Protein AF-A0A7K3ZL04-F1 (afdb_monomer)

Nearest PDB structures (foldseek):
  6lqf-assembly1_A  TM=4.503E-01  e=9.923E-01  Arabidopsis thaliana
  4jcj-assembly3_C  TM=3.124E-01  e=4.261E-01  Mus musculus
  6mif-assembly1_A  TM=4.213E-01  e=5.042E+00  Homo sapiens
  2mbv-assembly1_A  TM=3.184E-01  e=2.632E+00  Mus musculus
  6rui-assembly1_Q  TM=2.622E-01  e=3.887E+00  Saccharomyces cerevisiae

Radius of gyration: 19.67 Å; Cα contacts (8 Å, |Δi|>4): 186; chains: 1; bounding box: 45×34×50 Å

Solvent-accessible surface area (backbone atoms only — not comparable to full-atom values): 7948 Å² total; per-residue (Å²): 133,88,80,74,78,70,60,58,33,14,80,81,80,65,45,73,56,72,66,58,46,30,29,39,36,92,90,72,52,40,28,40,36,85,57,38,62,81,60,44,36,40,96,87,77,67,46,47,46,90,73,36,52,71,45,72,40,90,42,55,60,35,84,89,79,66,46,75,25,84,77,41,58,40,98,86,73,53,64,46,60,45,97,87,39,36,30,56,44,97,86,70,47,79,27,46,62,89,54,40,51,32,90,86,81,67,51,72,58,81,86,76,87,72,84,74,84,83,76,88,77,77,86,128

pLDDT: mean 77.55, std 14.09, range [38.0, 90.5]

Mean predicted aligned error: 12.85 Å

Sequence (124 aa):
MDEKYRSGNCGICLGRIGDESVAECPCGMIFHDACALPTGACPYCSRPYSELSVRKPDRARCPVCGRYIKGNSCLCGAVLPWPDGTFTCSCGASVDGEDPVCSSCGAVYELTRFDAGGGKRKER

Structure (mmCIF, N/CA/C/O backbone):
data_AF-A0A7K3ZL04-F1
#
_entry.id   AF-A0A7K3ZL04-F1
#
loop_
_atom_site.group_PDB
_atom_site.id
_atom_site.type_symbol
_atom_site.label_atom_id
_atom_site.label_alt_id
_atom_site.label_comp_id
_atom_site.label_asym_id
_atom_site.label_entity_id
_atom_site.label_seq_id
_atom_site.pdbx_PDB_ins_code
_atom_site.Cartn_x
_atom_site.Cartn_y
_atom_site.Cartn_z
_atom_site.occupancy
_atom_site.B_iso_or_equiv
_atom_site.auth_seq_id
_atom_site.auth_comp_id
_atom_site.auth_asym_id
_atom_site.auth_atom_id
_atom_site.pdbx_PDB_model_num
ATOM 1 N N . MET A 1 1 ? -0.994 25.388 21.275 1.00 40.25 1 MET A N 1
ATOM 2 C CA . MET A 1 1 ? -1.497 24.624 20.119 1.00 40.25 1 MET A CA 1
ATOM 3 C C . MET A 1 1 ? -1.434 23.154 20.477 1.00 40.25 1 MET A C 1
ATOM 5 O O . MET A 1 1 ? -0.368 22.675 20.833 1.00 40.25 1 MET A O 1
ATOM 9 N N . ASP A 1 2 ? -2.583 22.494 20.472 1.00 39.56 2 ASP A N 1
ATOM 10 C CA . ASP A 1 2 ? -2.806 21.135 20.953 1.00 39.56 2 ASP A CA 1
ATOM 11 C C . ASP A 1 2 ? -2.132 20.106 20.044 1.00 39.56 2 ASP A C 1
ATOM 13 O O . ASP A 1 2 ? -2.626 19.754 18.970 1.00 39.56 2 ASP A O 1
ATOM 17 N N . GLU A 1 3 ? -0.976 19.631 20.496 1.00 48.62 3 GLU A N 1
ATOM 18 C CA . GLU A 1 3 ? -0.204 18.553 19.894 1.00 48.62 3 GLU A CA 1
ATOM 19 C C . GLU A 1 3 ? -0.942 17.231 20.137 1.00 48.62 3 GLU A C 1
ATOM 21 O O . GLU A 1 3 ? -0.597 16.428 21.003 1.00 48.62 3 GLU A O 1
ATOM 26 N N . LYS A 1 4 ? -2.042 17.036 19.395 1.00 41.56 4 LYS A N 1
ATOM 27 C CA . LYS A 1 4 ? -2.725 15.750 19.267 1.00 41.56 4 LYS A CA 1
ATOM 28 C C . LYS A 1 4 ? -1.710 14.760 18.713 1.00 41.56 4 LYS A C 1
ATOM 30 O O . LYS A 1 4 ? -1.571 14.622 17.498 1.00 41.56 4 LYS A O 1
ATOM 35 N N . TYR A 1 5 ? -1.025 14.076 19.624 1.00 45.66 5 TYR A N 1
ATOM 36 C CA . TYR A 1 5 ? -0.362 12.801 19.409 1.00 45.66 5 TYR A CA 1
ATOM 37 C C . TYR A 1 5 ? -1.395 11.857 18.785 1.00 45.66 5 TYR A C 1
ATOM 39 O O . TYR A 1 5 ? -2.101 11.107 19.457 1.00 45.66 5 TYR A O 1
ATOM 47 N N . ARG A 1 6 ? -1.521 11.931 17.458 1.00 53.91 6 ARG A N 1
ATOM 48 C CA . ARG A 1 6 ? -2.031 10.851 16.628 1.00 53.91 6 ARG A CA 1
ATOM 49 C C . ARG A 1 6 ? -0.978 9.773 16.746 1.00 53.91 6 ARG A C 1
ATOM 51 O O . ARG A 1 6 ? -0.049 9.721 15.945 1.00 53.91 6 ARG A O 1
ATOM 58 N N . SER A 1 7 ? -1.074 8.996 17.819 1.00 55.25 7 SER A N 1
ATOM 59 C CA . SER A 1 7 ? -0.264 7.812 18.025 1.00 55.25 7 SER A CA 1
ATOM 60 C C . SER A 1 7 ? -0.335 7.027 16.729 1.00 55.25 7 SER A C 1
ATOM 62 O O . SER A 1 7 ? -1.400 6.538 16.356 1.00 55.25 7 SER A O 1
ATOM 64 N N . GLY A 1 8 ? 0.777 6.988 15.996 1.00 70.56 8 GLY A N 1
ATOM 65 C CA . GLY A 1 8 ? 0.922 6.258 14.741 1.00 70.56 8 GLY A CA 1
ATOM 66 C C . GLY A 1 8 ? 0.922 4.754 14.988 1.00 70.56 8 GLY A C 1
ATOM 67 O O . GLY A 1 8 ? 1.726 4.040 14.405 1.00 70.56 8 GLY A O 1
ATOM 68 N N . ASN A 1 9 ? 0.067 4.283 15.894 1.00 85.62 9 ASN A N 1
ATOM 69 C CA . ASN A 1 9 ? -0.082 2.929 16.374 1.00 85.62 9 ASN A CA 1
ATOM 70 C C . ASN A 1 9 ? -1.576 2.615 16.485 1.00 85.62 9 ASN A C 1
ATOM 72 O O . ASN A 1 9 ? -2.371 3.435 16.939 1.00 85.62 9 ASN A O 1
ATOM 76 N N . CYS A 1 10 ? -1.950 1.417 16.060 1.00 87.06 10 CYS A N 1
ATOM 77 C CA . CYS A 1 10 ? -3.306 0.917 16.144 1.00 87.06 10 CYS A CA 1
ATOM 78 C C . CYS A 1 10 ? -3.688 0.706 17.609 1.00 87.06 10 CYS A C 1
ATOM 80 O O . CYS A 1 10 ? -3.012 -0.030 18.319 1.00 87.06 10 CYS A O 1
ATOM 82 N N . GLY A 1 11 ? -4.815 1.262 18.052 1.00 85.00 11 GLY A N 1
ATOM 83 C CA . GLY A 1 11 ? -5.312 1.040 19.416 1.00 85.00 11 GLY A CA 1
ATOM 84 C C . GLY A 1 11 ? -5.827 -0.381 19.710 1.00 85.00 11 GLY A C 1
ATOM 85 O O . GLY A 1 11 ? -6.298 -0.619 20.813 1.00 85.00 11 GLY A O 1
ATOM 86 N N . ILE A 1 12 ? -5.786 -1.311 18.745 1.00 87.00 12 ILE A N 1
ATOM 87 C CA . ILE A 1 12 ? -6.200 -2.718 18.921 1.00 87.00 12 ILE A CA 1
ATOM 88 C C . ILE A 1 12 ? -4.973 -3.630 18.968 1.00 87.00 12 ILE A C 1
ATOM 90 O O . ILE A 1 12 ? -4.749 -4.314 19.960 1.00 87.00 12 ILE A O 1
ATOM 94 N N . CYS A 1 13 ? -4.160 -3.640 17.906 1.00 88.50 13 CYS A N 1
ATOM 95 C CA . CYS A 1 13 ? -2.994 -4.524 17.816 1.00 88.50 13 CYS A CA 1
ATOM 96 C C . CYS A 1 13 ? -1.696 -3.883 18.328 1.00 88.50 13 CYS A C 1
ATOM 98 O O . CYS A 1 13 ? -0.665 -4.549 18.369 1.00 88.50 13 CYS A O 1
ATOM 100 N N . LEU A 1 14 ? -1.721 -2.586 18.664 1.00 85.81 14 LEU A N 1
ATOM 101 C CA . LEU A 1 14 ? -0.561 -1.769 19.052 1.00 85.81 14 LEU A CA 1
ATOM 102 C C . LEU A 1 14 ? 0.532 -1.647 17.968 1.00 85.81 14 LEU A C 1
ATOM 104 O O . LEU A 1 14 ? 1.541 -0.965 18.169 1.00 85.81 14 LEU A O 1
ATOM 108 N N . GLY A 1 15 ? 0.321 -2.241 16.790 1.00 83.69 15 GLY A N 1
ATOM 109 C CA . GLY A 1 15 ? 1.205 -2.148 15.631 1.00 83.69 15 GLY A CA 1
ATOM 110 C C . GLY A 1 15 ? 1.208 -0.752 15.014 1.00 83.69 15 GLY A C 1
ATOM 111 O O . GLY A 1 15 ? 0.245 -0.005 15.156 1.00 83.69 15 GLY A O 1
ATOM 112 N N . ARG A 1 16 ? 2.292 -0.380 14.324 1.00 82.81 16 ARG A N 1
ATOM 113 C CA . ARG A 1 16 ? 2.406 0.943 13.693 1.00 82.81 16 ARG A CA 1
ATOM 114 C C . ARG A 1 16 ? 1.372 1.120 12.579 1.00 82.81 16 ARG A C 1
ATOM 116 O O . ARG A 1 16 ? 1.227 0.257 11.721 1.00 82.81 16 ARG A O 1
ATOM 123 N N . ILE A 1 17 ? 0.704 2.265 12.589 1.00 83.00 17 ILE A N 1
ATOM 124 C CA . ILE A 1 17 ? -0.128 2.754 11.500 1.00 83.00 17 ILE A CA 1
ATOM 125 C C . ILE A 1 17 ? 0.793 3.333 10.428 1.00 83.00 17 ILE A C 1
ATOM 127 O O . ILE A 1 17 ? 1.440 4.359 10.645 1.00 83.00 17 ILE A O 1
ATOM 131 N N . GLY A 1 18 ? 0.873 2.651 9.288 1.00 75.19 18 GLY A N 1
ATOM 132 C CA . GLY A 1 18 ? 1.584 3.139 8.116 1.00 75.19 18 GLY A CA 1
ATOM 133 C C . GLY A 1 18 ? 0.656 3.821 7.112 1.00 75.19 18 GLY A C 1
ATOM 134 O O . GLY A 1 18 ? -0.261 4.563 7.458 1.00 75.19 18 GLY A O 1
ATOM 135 N N . ASP A 1 19 ? 0.905 3.522 5.842 1.00 68.88 19 ASP A N 1
ATOM 136 C CA . ASP A 1 19 ? 0.153 4.030 4.690 1.00 68.88 19 ASP A CA 1
ATOM 137 C C . ASP A 1 19 ? -0.956 3.090 4.218 1.00 68.88 19 ASP A C 1
ATOM 139 O O . ASP A 1 19 ? -1.391 3.156 3.076 1.00 68.88 19 ASP A O 1
ATOM 143 N N . GLU A 1 20 ? -1.380 2.179 5.081 1.00 72.75 20 GLU A N 1
ATOM 144 C CA . GLU A 1 20 ? -2.478 1.250 4.835 1.00 72.75 20 GLU A CA 1
ATOM 145 C C . GLU A 1 20 ? -3.850 1.880 5.142 1.00 72.75 20 GLU A C 1
ATOM 147 O O . GLU A 1 20 ? -3.940 3.007 5.633 1.00 72.75 20 GLU A O 1
ATOM 152 N N . SER A 1 21 ? -4.932 1.153 4.845 1.00 82.38 21 SER A N 1
ATOM 153 C 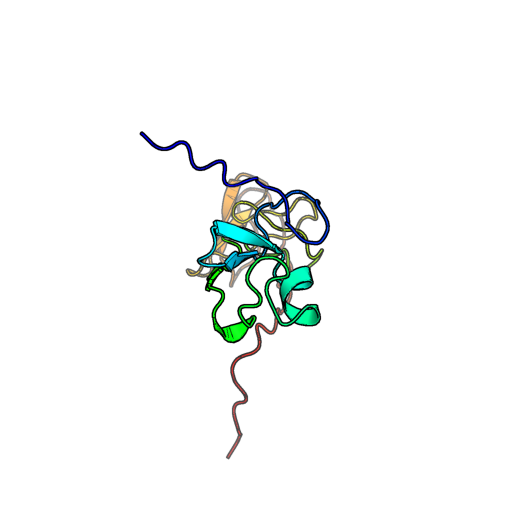CA . SER A 1 21 ? -6.294 1.563 5.204 1.00 82.38 21 SER A CA 1
ATOM 154 C C . SER A 1 21 ? -6.437 1.692 6.720 1.00 82.38 21 SER A C 1
ATOM 156 O O . SER A 1 21 ? -6.141 0.749 7.462 1.00 82.38 21 SER A O 1
ATOM 158 N N . VAL A 1 22 ? -6.934 2.835 7.186 1.00 88.62 22 VAL A N 1
ATOM 159 C CA . VAL A 1 22 ? -7.084 3.116 8.619 1.00 88.62 22 VAL A CA 1
ATOM 160 C C . VAL A 1 22 ? -8.469 3.648 8.930 1.00 88.62 22 VAL A C 1
ATOM 162 O O . VAL A 1 22 ? -9.009 4.466 8.193 1.00 88.62 22 VAL A O 1
ATOM 165 N N . ALA A 1 23 ? -9.034 3.194 10.041 1.00 89.44 23 ALA A N 1
ATOM 166 C CA . ALA A 1 23 ? -10.288 3.681 10.583 1.00 89.44 23 ALA A CA 1
ATOM 167 C C . ALA A 1 23 ? -9.998 4.695 11.700 1.00 89.44 23 ALA A C 1
ATOM 169 O O . ALA A 1 23 ? -9.394 4.359 12.723 1.00 89.44 23 ALA A O 1
ATOM 170 N N . GLU A 1 24 ? -10.423 5.941 11.500 1.00 89.44 24 GLU A N 1
ATOM 171 C CA . GLU A 1 24 ? -10.329 7.020 12.482 1.00 89.44 24 GLU A CA 1
ATOM 172 C C . GLU A 1 24 ? -11.658 7.147 13.232 1.00 89.44 24 GLU A C 1
ATOM 174 O O . GLU A 1 24 ? -12.710 7.423 12.652 1.00 89.44 24 GLU A O 1
ATOM 179 N N . CYS A 1 25 ? -11.611 6.953 14.547 1.00 88.88 25 CYS A N 1
ATOM 180 C CA . CYS A 1 25 ? -12.764 7.131 15.413 1.00 88.88 25 CYS A CA 1
ATOM 181 C C . CYS A 1 25 ? -12.850 8.585 15.902 1.00 88.88 25 CYS A C 1
ATOM 183 O O . CYS A 1 25 ? -11.832 9.146 16.319 1.00 88.88 25 CYS A O 1
ATOM 185 N N . PRO A 1 26 ? -14.049 9.194 15.963 1.00 86.25 26 PRO A N 1
ATOM 186 C CA . PRO A 1 26 ? -14.224 10.560 16.469 1.00 86.25 26 PRO A CA 1
ATOM 187 C C . PRO A 1 26 ? -13.796 10.743 17.934 1.00 86.25 26 PRO A C 1
ATOM 189 O O . PRO A 1 26 ? -13.552 11.868 18.361 1.00 86.25 26 PRO A O 1
ATOM 192 N N . CYS A 1 27 ? -13.641 9.658 18.702 1.00 85.94 27 CYS A N 1
ATOM 193 C CA . CYS A 1 27 ? -13.053 9.712 20.045 1.00 85.94 27 CYS A CA 1
ATOM 194 C C . CYS A 1 27 ? -11.535 9.993 20.048 1.00 85.94 27 CYS A C 1
ATOM 196 O O . CYS A 1 27 ? -10.950 10.120 21.118 1.00 85.94 27 CYS A O 1
ATOM 198 N N . GLY A 1 28 ? -10.893 10.063 18.876 1.00 84.81 28 GLY A N 1
ATOM 199 C CA . GLY A 1 28 ? -9.466 10.351 18.708 1.00 84.81 28 GLY A CA 1
ATOM 200 C C . GLY A 1 28 ? -8.577 9.121 18.515 1.00 84.81 28 GLY A C 1
ATOM 201 O O . GLY A 1 28 ? -7.374 9.276 18.323 1.00 84.81 28 GLY A O 1
ATOM 202 N N . MET A 1 29 ? -9.149 7.914 18.536 1.00 86.25 29 MET A N 1
ATOM 203 C CA . MET A 1 29 ? -8.401 6.668 18.341 1.00 86.25 29 MET A CA 1
ATOM 204 C C . MET A 1 29 ? -8.314 6.280 16.864 1.00 86.25 29 MET A C 1
ATOM 206 O O . MET A 1 29 ? -9.276 6.458 16.114 1.00 86.25 29 MET A O 1
ATOM 210 N N . ILE A 1 30 ? -7.175 5.709 16.467 1.00 87.75 30 ILE A N 1
ATOM 211 C CA . ILE A 1 30 ? -6.906 5.241 15.103 1.00 87.75 30 ILE A CA 1
ATOM 212 C C . ILE A 1 30 ? -6.648 3.737 15.131 1.00 87.75 30 ILE A C 1
ATOM 214 O O . ILE A 1 30 ? -5.948 3.218 16.007 1.00 87.75 30 ILE A O 1
ATOM 218 N N . PHE A 1 31 ? -7.204 3.034 14.152 1.00 90.31 31 PHE A N 1
ATOM 219 C CA . PHE A 1 31 ? -7.077 1.592 14.021 1.00 90.31 31 PHE A CA 1
ATOM 220 C C . PHE A 1 31 ? -6.769 1.207 12.578 1.00 90.31 31 PHE A C 1
ATOM 222 O O . PHE A 1 31 ? -7.169 1.905 11.650 1.00 90.31 31 PHE A O 1
ATOM 229 N N . HIS A 1 32 ? -6.089 0.080 12.365 1.00 90.00 32 HIS A N 1
ATOM 230 C CA . HIS A 1 32 ? -6.053 -0.532 11.040 1.00 90.00 32 HIS A CA 1
ATOM 231 C C . HIS A 1 32 ? -7.461 -0.951 10.641 1.00 90.00 32 HIS A C 1
ATOM 233 O O . HIS A 1 32 ? -8.192 -1.498 11.467 1.00 90.00 32 HIS A O 1
ATOM 239 N N . ASP A 1 33 ? -7.822 -0.749 9.378 1.00 88.69 33 ASP A N 1
ATOM 240 C CA . ASP A 1 33 ? -9.112 -1.191 8.846 1.00 88.69 33 ASP A CA 1
ATOM 241 C C . ASP A 1 33 ? -9.338 -2.694 9.092 1.00 88.69 33 ASP A C 1
ATOM 243 O O . ASP A 1 33 ? -10.366 -3.104 9.626 1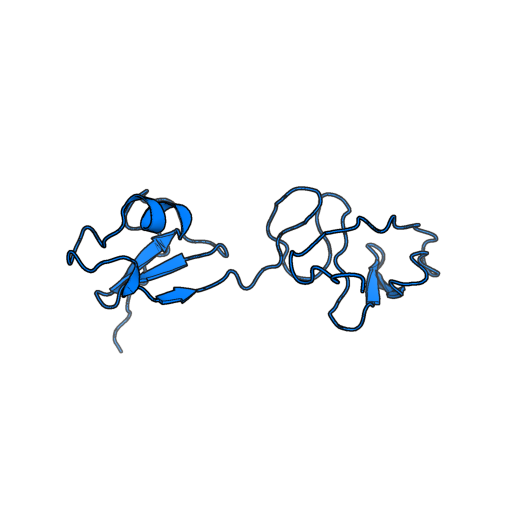.00 88.69 33 ASP A O 1
ATOM 247 N N . ALA A 1 34 ? -8.298 -3.498 8.850 1.00 85.75 34 ALA A N 1
ATOM 248 C CA . ALA A 1 34 ? -8.294 -4.938 9.093 1.00 85.75 34 ALA A CA 1
ATOM 249 C C . ALA A 1 34 ? -8.466 -5.330 10.573 1.00 85.75 34 ALA A C 1
ATOM 251 O O . ALA A 1 34 ? -8.905 -6.442 10.856 1.00 85.75 34 ALA A O 1
ATOM 252 N N . CYS A 1 35 ? -8.126 -4.447 11.518 1.00 89.56 35 CYS A N 1
ATOM 253 C CA . CYS A 1 35 ? -8.375 -4.673 12.942 1.00 89.56 35 CYS A CA 1
ATOM 254 C C . CYS A 1 35 ? -9.769 -4.183 13.346 1.00 89.56 35 CYS A C 1
ATOM 256 O O . CYS A 1 35 ? -10.460 -4.863 14.093 1.00 89.56 35 CYS A O 1
ATOM 258 N N . ALA A 1 36 ? -10.195 -3.024 12.845 1.00 89.06 36 ALA A N 1
ATOM 259 C CA . ALA A 1 36 ? -11.456 -2.400 13.226 1.00 89.06 36 ALA A CA 1
ATOM 260 C C . ALA A 1 36 ? -12.683 -3.137 12.663 1.00 89.06 36 ALA A C 1
ATOM 262 O O . ALA A 1 36 ? -13.689 -3.255 13.361 1.00 89.06 36 ALA A O 1
ATOM 263 N N . LEU A 1 37 ? -12.588 -3.673 11.441 1.00 87.38 37 LEU A N 1
ATOM 264 C CA . LEU A 1 37 ? -13.670 -4.400 10.776 1.00 87.38 37 LEU A CA 1
ATOM 265 C C . LEU A 1 37 ? -14.153 -5.634 11.573 1.00 87.38 37 LEU A C 1
ATOM 267 O O . LEU A 1 37 ? -15.350 -5.710 11.847 1.00 87.38 37 LEU A O 1
ATOM 271 N N . PRO A 1 38 ? -13.286 -6.575 12.011 1.00 89.12 38 PRO A N 1
ATOM 272 C CA . PRO A 1 38 ? -13.719 -7.712 12.826 1.00 89.12 38 PRO A CA 1
ATOM 273 C C . PRO A 1 38 ? -14.100 -7.322 14.257 1.00 89.12 38 PRO A C 1
ATOM 275 O O . PRO A 1 38 ? -14.928 -7.995 14.862 1.00 89.12 38 PRO A O 1
ATOM 278 N N . THR A 1 39 ? -13.520 -6.253 14.817 1.00 88.50 39 THR A N 1
ATOM 279 C CA . THR A 1 39 ? -13.934 -5.762 16.141 1.00 88.50 39 THR A CA 1
ATOM 280 C C . THR A 1 39 ? -15.342 -5.165 16.099 1.00 88.50 39 THR A C 1
ATOM 282 O O . THR A 1 39 ? -16.069 -5.247 17.084 1.00 88.50 39 THR A O 1
ATOM 285 N N . GLY A 1 40 ? -15.750 -4.567 14.975 1.00 87.69 40 GLY A N 1
ATOM 286 C CA . GLY A 1 40 ? -17.109 -4.062 14.747 1.00 87.69 40 GLY A CA 1
ATOM 287 C C . GLY A 1 40 ? -17.489 -2.818 15.561 1.00 87.69 40 GLY A C 1
ATOM 288 O O . GLY A 1 40 ? -18.465 -2.149 15.226 1.00 87.69 40 GLY A O 1
ATOM 289 N N . ALA A 1 41 ? -16.714 -2.464 16.588 1.00 90.50 41 ALA A N 1
ATOM 290 C CA . ALA A 1 41 ? -16.879 -1.267 17.399 1.00 90.50 41 ALA A CA 1
ATOM 291 C C . ALA A 1 41 ? -15.538 -0.783 17.980 1.00 90.50 41 ALA A C 1
ATOM 293 O O . ALA A 1 41 ? -14.573 -1.535 18.097 1.00 90.50 41 ALA A O 1
ATOM 294 N N . CYS A 1 42 ? -15.471 0.487 18.372 1.00 89.12 42 CYS A N 1
ATOM 295 C CA . CYS A 1 42 ? -14.323 1.064 19.054 1.00 89.12 42 CYS A CA 1
ATOM 296 C C . CYS A 1 42 ? -14.278 0.584 20.518 1.00 89.12 42 CYS A C 1
ATOM 298 O O . CYS A 1 42 ? -15.191 0.913 21.276 1.00 89.12 42 CYS A O 1
ATOM 300 N N . PRO A 1 43 ? -13.206 -0.088 20.975 1.00 87.31 43 PRO A N 1
ATOM 301 C CA . PRO A 1 43 ? -13.128 -0.622 22.340 1.00 87.31 43 PRO A CA 1
ATOM 302 C C . PRO A 1 43 ? -13.049 0.456 23.438 1.00 87.31 43 PRO A C 1
ATOM 304 O O . PRO A 1 43 ? -13.207 0.147 24.612 1.00 87.31 43 PRO A O 1
ATOM 307 N N . TYR A 1 44 ? -12.822 1.721 23.070 1.00 86.88 44 TYR A N 1
ATOM 308 C CA . TYR A 1 44 ? -12.656 2.830 24.019 1.00 86.88 44 TYR A CA 1
ATOM 309 C C . TYR A 1 44 ? -13.928 3.652 24.235 1.00 86.88 44 TYR A C 1
ATOM 311 O O . TYR A 1 44 ? -14.136 4.198 25.311 1.00 86.88 44 TYR A O 1
ATOM 319 N N . CYS A 1 45 ? -14.772 3.776 23.210 1.00 89.38 45 CYS A N 1
ATOM 320 C CA . CYS A 1 45 ? -15.995 4.585 23.275 1.00 89.38 45 CYS A CA 1
ATOM 321 C C . CYS A 1 45 ? -17.252 3.819 22.854 1.00 89.38 45 CYS A C 1
ATOM 323 O O . CYS A 1 45 ? -18.331 4.399 22.816 1.00 89.38 45 CYS A O 1
ATOM 325 N N . SER A 1 46 ? -17.112 2.531 22.526 1.00 88.38 46 SER A N 1
ATOM 326 C CA . SER A 1 46 ? -18.183 1.628 22.086 1.00 88.38 46 SER A CA 1
ATOM 327 C C . SER A 1 46 ? -18.941 2.072 20.830 1.00 88.38 46 SER A C 1
ATOM 329 O O . SER A 1 46 ? -20.004 1.533 20.534 1.00 88.38 46 SER A O 1
ATOM 331 N N . ARG A 1 47 ? -18.407 3.028 20.058 1.00 90.06 47 ARG A N 1
ATOM 332 C CA . ARG A 1 47 ? -19.007 3.428 18.778 1.00 90.06 47 ARG A CA 1
ATOM 333 C C . ARG A 1 47 ? -18.890 2.310 17.745 1.00 90.06 47 ARG A C 1
ATOM 335 O O . ARG A 1 47 ? -17.808 1.734 17.635 1.00 90.06 47 ARG A O 1
ATOM 342 N N . PRO A 1 48 ? -19.939 2.028 16.964 1.00 90.50 48 PRO A N 1
ATOM 343 C CA . PRO A 1 48 ? -19.895 1.013 15.921 1.00 90.50 48 PRO A CA 1
ATOM 344 C C . PRO A 1 48 ? -18.952 1.423 14.786 1.00 90.50 48 PRO A C 1
ATOM 346 O O . PRO A 1 48 ? -18.784 2.607 14.497 1.00 90.50 48 PRO A O 1
ATOM 349 N N . TYR A 1 49 ? -18.384 0.434 14.095 1.00 86.44 49 TYR A N 1
ATOM 350 C CA . TYR A 1 49 ? -17.499 0.629 12.941 1.00 86.44 49 TYR A CA 1
ATOM 351 C C . TYR A 1 49 ? -18.133 1.511 11.851 1.00 86.44 49 TYR A C 1
ATOM 353 O O . TYR A 1 49 ? -17.446 2.310 11.226 1.00 86.44 49 TYR A O 1
ATOM 361 N N . SER A 1 50 ? -19.456 1.444 11.677 1.00 86.94 50 SER A N 1
ATOM 362 C CA . SER A 1 50 ? -20.206 2.280 10.731 1.00 86.94 50 SER A CA 1
ATOM 363 C C . SER A 1 50 ? -20.102 3.789 10.991 1.00 86.94 50 SER A C 1
ATOM 365 O O . SER A 1 50 ? -20.357 4.572 10.083 1.00 86.94 50 SER A O 1
ATOM 367 N N . GLU A 1 51 ? -19.741 4.204 12.208 1.00 88.38 51 GLU A N 1
ATOM 368 C CA . GLU A 1 51 ? -19.529 5.611 12.573 1.00 88.38 51 GLU A CA 1
ATOM 369 C C . GLU A 1 51 ? -18.055 6.046 12.489 1.00 88.38 51 GLU A C 1
ATOM 371 O O . GLU A 1 51 ? -17.736 7.203 12.770 1.00 88.38 51 GLU A O 1
ATOM 376 N N . LEU A 1 52 ? -17.139 5.135 12.147 1.00 87.25 52 LEU A N 1
ATOM 377 C CA . LEU A 1 52 ? -15.722 5.448 11.983 1.00 87.25 52 LEU A CA 1
ATOM 378 C C . LEU A 1 52 ? -15.450 5.949 10.559 1.00 87.25 52 LEU A C 1
ATOM 380 O O . LEU A 1 52 ? -15.981 5.432 9.576 1.00 87.25 52 LEU A O 1
ATOM 384 N N . SER A 1 53 ? -14.557 6.931 10.439 1.00 87.25 53 SER A N 1
ATOM 385 C CA . SER A 1 53 ? -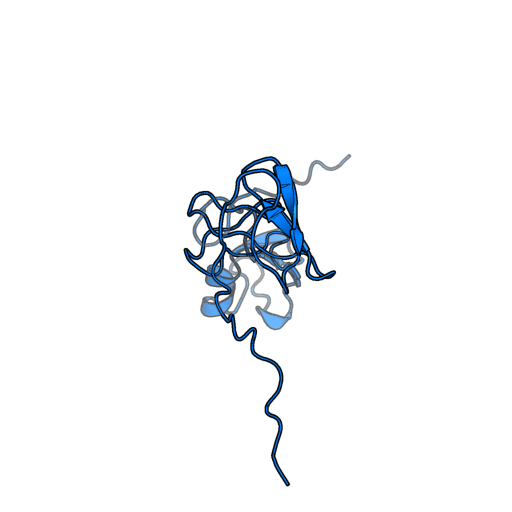14.103 7.438 9.144 1.00 87.25 53 SER A CA 1
ATOM 386 C C . SER A 1 53 ? -12.958 6.575 8.623 1.00 87.25 53 SER A C 1
ATOM 388 O O . SER A 1 53 ? -11.842 6.635 9.139 1.00 87.25 53 SER A O 1
ATOM 390 N N . VAL A 1 54 ? -13.220 5.770 7.592 1.00 87.25 54 VAL A N 1
ATOM 391 C CA . VAL A 1 54 ? -12.199 4.924 6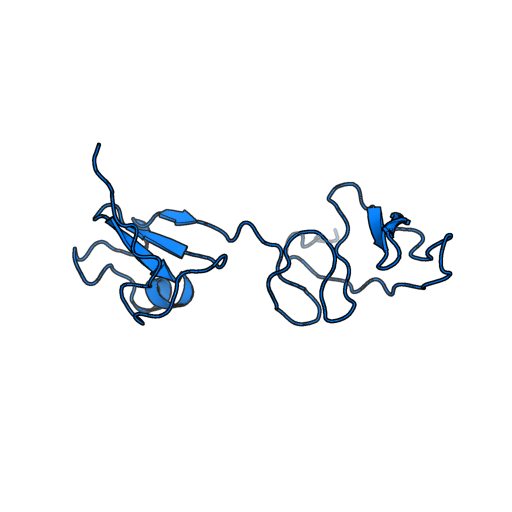.956 1.00 87.25 54 VAL A CA 1
ATOM 392 C C . VAL A 1 54 ? -11.440 5.729 5.906 1.00 87.25 54 VAL A C 1
ATOM 394 O O . VAL A 1 54 ? -11.973 6.074 4.849 1.00 87.25 54 VAL A O 1
ATOM 397 N N . ARG A 1 55 ? -10.167 6.005 6.180 1.00 82.94 55 ARG A N 1
ATOM 398 C CA . ARG A 1 55 ? -9.243 6.608 5.223 1.00 82.94 55 ARG A CA 1
ATOM 399 C C . ARG A 1 55 ? -8.583 5.504 4.402 1.00 82.94 55 ARG A C 1
ATOM 401 O O . ARG A 1 55 ? -7.919 4.621 4.948 1.00 82.94 55 ARG A O 1
ATOM 408 N N . LYS A 1 56 ? -8.757 5.567 3.081 1.0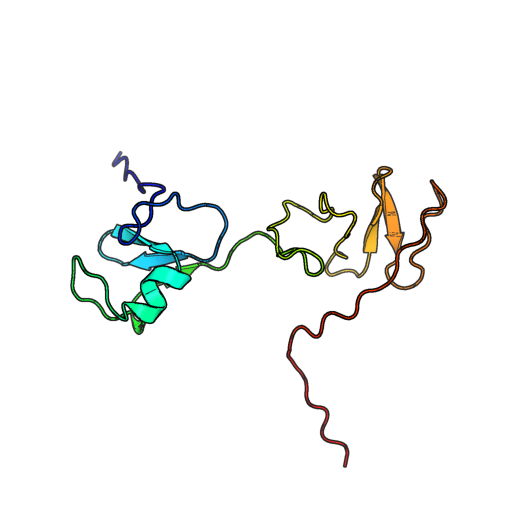0 70.38 56 LYS A N 1
ATOM 409 C CA . LYS A 1 56 ? -8.073 4.671 2.142 1.00 70.38 56 LYS A CA 1
ATOM 410 C C . LYS A 1 56 ? -6.572 4.987 2.095 1.00 70.38 56 LYS A C 1
ATOM 412 O O . LYS A 1 56 ? -6.199 6.145 2.295 1.00 70.38 56 LYS A O 1
ATOM 417 N N . PRO A 1 57 ? -5.725 3.981 1.832 1.00 68.12 57 PRO A N 1
ATOM 418 C CA . PRO A 1 57 ? -4.304 4.190 1.627 1.00 68.12 57 PRO A CA 1
ATOM 419 C C . PRO A 1 57 ? -4.110 5.143 0.448 1.00 68.12 57 PRO A C 1
ATOM 421 O O . PRO A 1 57 ? -4.704 4.948 -0.610 1.00 68.12 57 PRO A O 1
ATOM 424 N N . ASP A 1 58 ? -3.266 6.156 0.629 1.00 61.75 58 ASP A N 1
ATOM 425 C CA . ASP A 1 58 ? -2.844 7.051 -0.459 1.00 61.75 58 ASP A CA 1
ATOM 426 C C . ASP A 1 58 ? -1.924 6.317 -1.455 1.00 61.75 58 ASP A C 1
ATOM 428 O O . ASP A 1 58 ? -1.691 6.753 -2.579 1.00 61.75 58 ASP A O 1
ATOM 432 N N . ARG A 1 59 ? -1.414 5.144 -1.057 1.00 66.69 59 ARG A N 1
ATOM 433 C CA . ARG A 1 59 ? -0.484 4.341 -1.847 1.00 66.69 59 ARG A CA 1
ATOM 434 C C . ARG A 1 59 ? -1.190 3.245 -2.619 1.00 66.69 59 ARG A C 1
ATOM 436 O O . ARG A 1 59 ? -1.890 2.404 -2.051 1.00 66.69 59 ARG A O 1
ATOM 443 N N . ALA A 1 60 ? -0.894 3.190 -3.912 1.00 70.50 60 ALA A N 1
ATOM 444 C CA . ALA A 1 60 ? -1.284 2.075 -4.749 1.00 70.50 60 ALA A CA 1
ATOM 445 C C . ALA A 1 60 ? -0.635 0.778 -4.239 1.00 70.50 60 ALA A C 1
ATOM 447 O O . ALA A 1 60 ? 0.553 0.727 -3.898 1.00 70.50 60 ALA A O 1
ATOM 448 N N . ARG A 1 61 ? -1.430 -0.290 -4.171 1.00 75.12 61 ARG A N 1
ATOM 449 C CA . ARG A 1 61 ? -0.936 -1.619 -3.822 1.00 75.12 61 ARG A CA 1
ATOM 450 C C . ARG A 1 61 ? -0.388 -2.278 -5.081 1.00 75.12 61 ARG A C 1
ATOM 452 O O . ARG A 1 61 ? -1.089 -2.373 -6.083 1.00 75.12 61 ARG A O 1
ATOM 459 N N . CYS A 1 62 ? 0.854 -2.746 -5.009 1.00 80.56 62 CYS A N 1
ATOM 460 C CA . CYS A 1 62 ? 1.488 -3.521 -6.056 1.00 80.56 62 CYS A CA 1
ATOM 461 C C . CYS A 1 62 ? 0.599 -4.707 -6.378 1.00 80.56 62 CYS A C 1
ATOM 463 O O . CYS A 1 62 ? 0.322 -5.515 -5.485 1.00 80.56 62 CYS A O 1
ATOM 465 N N . PRO A 1 63 ? 0.186 -4.839 -7.630 1.00 74.75 63 PRO A N 1
ATOM 466 C CA . PRO A 1 63 ? -0.786 -5.844 -7.950 1.00 74.75 63 PRO A CA 1
ATOM 467 C C . PRO A 1 63 ? -0.086 -7.222 -8.072 1.00 74.75 63 PRO A C 1
ATOM 469 O O . PRO A 1 63 ? -0.627 -8.234 -7.644 1.00 74.75 63 PRO A O 1
ATOM 472 N N . VAL A 1 64 ? 1.202 -7.252 -8.442 1.00 79.81 64 VAL A N 1
ATOM 473 C CA . VAL A 1 64 ? 2.025 -8.475 -8.521 1.00 79.81 64 VAL A CA 1
ATOM 474 C C . VAL A 1 64 ? 2.406 -9.047 -7.148 1.00 79.81 64 VAL A C 1
ATOM 476 O O . VAL A 1 64 ? 2.270 -10.244 -6.918 1.00 79.81 64 VAL A O 1
ATOM 479 N N . CYS A 1 65 ? 2.907 -8.222 -6.220 1.00 81.88 65 CYS A N 1
ATOM 480 C CA . CYS A 1 65 ? 3.455 -8.708 -4.940 1.00 81.88 65 CYS A CA 1
ATOM 481 C C . CYS A 1 65 ? 2.675 -8.259 -3.696 1.00 81.88 65 CYS A C 1
ATOM 483 O O . CYS A 1 65 ? 3.042 -8.603 -2.573 1.00 81.88 65 CYS A O 1
ATOM 485 N N . GLY A 1 66 ? 1.634 -7.442 -3.864 1.00 74.75 66 GLY A N 1
ATOM 486 C CA . GLY A 1 66 ? 0.784 -6.970 -2.773 1.00 74.75 66 GLY A CA 1
ATOM 487 C C . GLY A 1 66 ? 1.398 -5.902 -1.860 1.00 74.7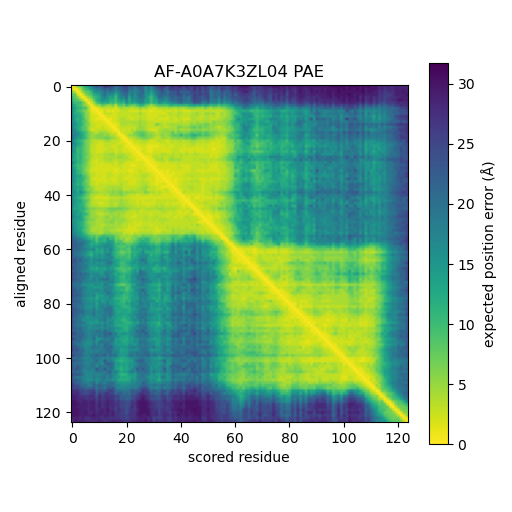5 66 GLY A C 1
ATOM 488 O O . GLY A 1 66 ? 0.748 -5.537 -0.882 1.00 74.75 66 GLY A O 1
ATOM 489 N N . ARG A 1 67 ? 2.611 -5.396 -2.131 1.00 75.44 67 ARG A N 1
ATOM 490 C CA . ARG A 1 67 ? 3.260 -4.329 -1.334 1.00 75.44 67 ARG A CA 1
ATOM 491 C C . ARG A 1 67 ? 2.730 -2.945 -1.690 1.00 75.44 67 ARG A C 1
ATOM 493 O O . ARG A 1 67 ? 2.483 -2.680 -2.854 1.00 75.44 67 ARG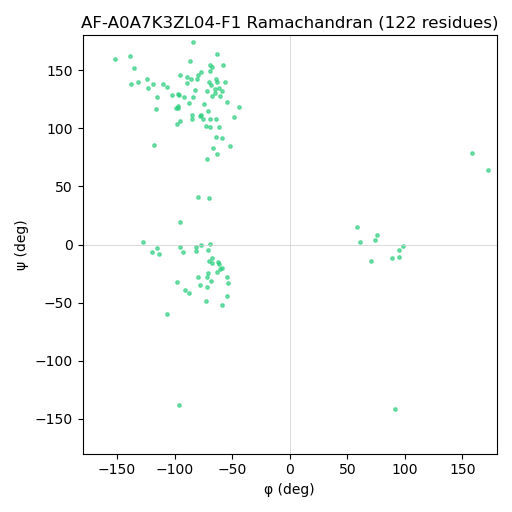 A O 1
ATOM 500 N N . TYR A 1 68 ? 2.644 -2.031 -0.731 1.00 75.38 68 TYR A N 1
ATOM 501 C CA . TYR A 1 68 ? 2.328 -0.627 -1.020 1.00 75.38 68 TYR A CA 1
ATOM 502 C C . TYR A 1 68 ? 3.502 0.076 -1.706 1.00 75.38 68 TYR A C 1
ATOM 504 O O . TYR A 1 68 ? 4.642 -0.027 -1.249 1.00 75.38 68 TYR A O 1
ATOM 512 N N . ILE A 1 69 ? 3.221 0.790 -2.795 1.00 76.88 69 ILE A N 1
ATOM 513 C CA . ILE A 1 69 ? 4.225 1.478 -3.609 1.00 76.88 69 ILE A CA 1
ATOM 514 C C . ILE A 1 69 ? 4.068 2.985 -3.430 1.00 76.88 69 ILE A C 1
ATOM 516 O O . ILE A 1 69 ? 2.957 3.511 -3.406 1.00 76.88 69 ILE A O 1
ATOM 520 N N . LYS A 1 70 ? 5.195 3.689 -3.300 1.00 69.50 70 LYS A N 1
ATOM 521 C CA . LYS A 1 70 ? 5.238 5.150 -3.359 1.00 69.50 70 LYS A CA 1
ATOM 522 C C . LYS A 1 70 ? 5.596 5.554 -4.792 1.00 69.50 70 LYS A C 1
ATOM 524 O O . LYS A 1 70 ? 6.740 5.377 -5.196 1.00 69.50 70 LYS A O 1
ATOM 529 N N . GLY A 1 71 ? 4.623 6.060 -5.546 1.00 74.94 71 GLY A N 1
ATOM 530 C CA . GLY A 1 71 ? 4.776 6.350 -6.974 1.00 74.94 71 GLY A CA 1
ATOM 531 C C . GLY A 1 71 ? 4.364 5.164 -7.844 1.00 74.94 71 GLY A C 1
ATOM 532 O O . GLY A 1 71 ? 3.395 4.478 -7.528 1.00 74.94 71 GLY A O 1
ATOM 533 N N . ASN A 1 72 ? 5.100 4.924 -8.929 1.00 76.75 72 ASN A N 1
ATOM 534 C CA . ASN A 1 72 ? 4.701 3.977 -9.968 1.00 76.75 72 ASN A CA 1
ATOM 535 C C . ASN A 1 72 ? 5.590 2.736 -10.101 1.00 76.75 72 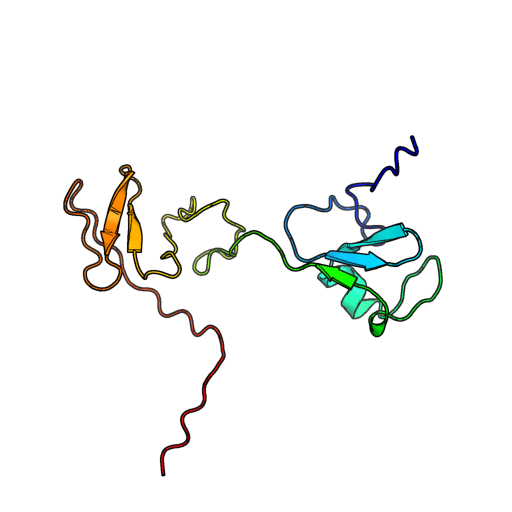ASN A C 1
ATOM 537 O O . ASN A 1 72 ? 5.211 1.829 -10.822 1.00 76.75 72 ASN A O 1
ATOM 541 N N . SER A 1 73 ? 6.734 2.641 -9.422 1.00 80.00 73 SER A N 1
ATOM 542 C CA . SER A 1 73 ? 7.647 1.499 -9.561 1.00 80.00 73 SER A CA 1
ATOM 543 C C . SER A 1 73 ? 7.762 0.695 -8.269 1.00 80.00 73 SER A C 1
ATOM 545 O O . SER A 1 73 ? 8.038 1.215 -7.188 1.00 80.00 73 SER A O 1
ATOM 547 N N . CYS A 1 74 ? 7.541 -0.612 -8.371 1.00 82.69 74 CYS A N 1
ATOM 548 C CA . CYS A 1 74 ? 7.691 -1.553 -7.275 1.00 82.69 74 CYS A CA 1
ATOM 549 C C . CYS A 1 74 ? 9.071 -2.216 -7.299 1.00 82.69 74 CYS A C 1
ATOM 551 O O . CYS A 1 74 ? 9.571 -2.603 -8.351 1.00 82.69 74 CYS A O 1
ATOM 553 N N . LEU A 1 75 ? 9.622 -2.508 -6.118 1.00 79.50 75 LEU A N 1
ATOM 554 C CA . LEU A 1 75 ? 10.864 -3.282 -5.964 1.00 79.50 75 LEU A CA 1
ATOM 555 C C . LEU A 1 75 ? 10.782 -4.723 -6.499 1.00 79.50 75 LEU A C 1
ATOM 557 O O . LEU A 1 75 ? 11.809 -5.371 -6.651 1.00 79.50 75 LEU A O 1
ATOM 561 N N . CYS A 1 76 ? 9.579 -5.246 -6.755 1.00 81.50 76 CYS A N 1
ATOM 562 C CA . CYS A 1 76 ? 9.411 -6.552 -7.401 1.00 81.50 76 CYS A CA 1
ATOM 563 C C . CYS A 1 76 ? 9.553 -6.506 -8.933 1.00 81.50 76 CYS A C 1
ATOM 565 O O . CYS A 1 76 ? 9.430 -7.545 -9.568 1.00 81.50 76 CYS A O 1
ATOM 567 N N . GLY A 1 77 ? 9.769 -5.323 -9.520 1.00 77.94 77 GLY A N 1
ATOM 568 C CA . GLY A 1 77 ? 9.845 -5.118 -10.970 1.00 77.94 77 GLY A CA 1
ATOM 569 C C . GLY A 1 77 ? 8.526 -4.686 -11.616 1.00 77.94 77 GLY A C 1
ATOM 570 O O . GLY A 1 77 ? 8.530 -4.254 -12.763 1.00 77.94 77 GLY A O 1
ATOM 571 N N . ALA A 1 78 ? 7.407 -4.739 -10.885 1.00 83.00 78 ALA A N 1
ATOM 572 C CA . ALA A 1 78 ? 6.128 -4.231 -11.377 1.00 83.00 78 ALA A CA 1
ATOM 573 C C . ALA A 1 78 ? 6.128 -2.698 -11.470 1.00 83.00 78 ALA A C 1
ATOM 575 O O . ALA A 1 78 ? 6.596 -2.017 -10.555 1.00 83.00 78 ALA A O 1
ATOM 576 N N . VAL A 1 79 ? 5.531 -2.168 -12.531 1.00 84.19 79 VAL A N 1
ATOM 577 C CA . VAL A 1 79 ? 5.298 -0.734 -12.737 1.00 84.19 79 VAL A CA 1
ATOM 578 C C . VAL A 1 79 ? 3.811 -0.499 -12.940 1.00 84.19 79 VAL A C 1
ATOM 580 O O . VAL A 1 79 ? 3.156 -1.255 -13.652 1.00 84.19 79 VAL A O 1
ATOM 583 N N . LEU A 1 80 ? 3.271 0.512 -12.268 1.00 81.69 80 LEU A N 1
ATOM 584 C CA . LEU A 1 80 ? 1.876 0.893 -12.389 1.00 81.69 80 LEU A CA 1
ATOM 585 C C . LEU A 1 80 ? 1.752 2.031 -13.398 1.00 81.69 80 LEU A C 1
ATOM 587 O O . LEU A 1 80 ? 2.436 3.046 -13.244 1.00 81.69 80 LEU A O 1
ATOM 591 N N . PRO A 1 81 ? 0.865 1.897 -14.390 1.00 81.62 81 PRO A N 1
ATOM 592 C CA . PRO A 1 81 ? 0.506 3.020 -15.229 1.00 81.62 81 PRO A CA 1
ATOM 593 C C . PRO A 1 81 ? -0.193 4.108 -14.415 1.00 81.62 81 PRO A C 1
ATOM 595 O O . PRO A 1 81 ? -0.964 3.845 -13.488 1.00 81.62 81 PRO A O 1
ATOM 598 N N . TRP A 1 82 ? 0.116 5.347 -14.773 1.00 83.00 82 TRP A N 1
ATOM 599 C CA . TRP A 1 82 ? -0.608 6.542 -14.388 1.00 83.00 82 TRP A CA 1
ATOM 600 C C . TRP A 1 82 ? -2.038 6.493 -14.950 1.00 83.00 82 TRP A C 1
ATOM 602 O O . TRP A 1 82 ? -2.315 5.719 -15.870 1.00 83.00 82 TRP A O 1
ATOM 612 N N . PRO A 1 83 ? -2.958 7.329 -14.438 1.00 78.25 83 PRO A N 1
ATOM 613 C CA . PRO A 1 83 ? -4.321 7.421 -14.966 1.00 78.25 83 PRO A CA 1
ATOM 614 C C . PRO A 1 83 ? -4.382 7.708 -16.472 1.00 78.25 83 PRO A C 1
ATOM 616 O O . PRO A 1 83 ? -5.320 7.277 -17.133 1.00 78.25 83 PRO A O 1
ATOM 619 N N . ASP A 1 84 ? -3.366 8.388 -17.008 1.00 80.19 84 ASP A N 1
ATOM 620 C CA . ASP A 1 84 ? -3.215 8.697 -18.433 1.00 80.19 84 ASP A CA 1
ATOM 621 C C . ASP A 1 84 ? -2.731 7.503 -19.280 1.00 80.19 84 ASP A C 1
ATOM 623 O O . ASP A 1 84 ? -2.550 7.639 -20.484 1.00 80.19 84 ASP A O 1
ATOM 627 N N . GLY A 1 85 ? -2.483 6.339 -18.670 1.00 78.06 85 GLY A N 1
ATOM 628 C CA . GLY A 1 85 ? -2.048 5.116 -19.354 1.00 78.06 85 GLY A CA 1
ATOM 629 C C . GLY A 1 85 ? -0.532 4.958 -19.508 1.00 78.06 85 GLY A C 1
ATOM 630 O O . GLY A 1 85 ? -0.068 3.863 -19.805 1.00 78.06 85 GLY A O 1
ATOM 631 N N . THR A 1 86 ? 0.261 5.995 -19.241 1.00 86.38 86 THR A N 1
ATOM 632 C CA . THR A 1 86 ? 1.734 5.937 -19.313 1.00 86.38 86 THR A CA 1
ATOM 633 C C . THR A 1 86 ? 2.355 5.438 -18.009 1.00 86.38 86 THR A C 1
ATOM 635 O O . THR A 1 86 ? 1.756 5.555 -16.947 1.00 86.38 86 THR A O 1
ATOM 638 N N . PHE A 1 87 ? 3.580 4.917 -18.028 1.00 87.00 87 PHE A N 1
ATOM 639 C CA . PHE A 1 87 ? 4.336 4.563 -16.821 1.00 87.00 87 PHE A CA 1
ATOM 640 C C . PHE A 1 87 ? 5.807 4.960 -16.943 1.00 87.00 87 PHE A C 1
ATOM 642 O O . PHE A 1 87 ? 6.319 5.206 -18.030 1.00 87.00 87 PHE A O 1
ATOM 649 N N . THR A 1 88 ? 6.517 5.033 -15.817 1.00 87.12 88 THR A N 1
ATOM 650 C CA . THR A 1 88 ? 7.960 5.312 -15.824 1.00 87.12 88 THR A CA 1
ATOM 651 C C . THR A 1 88 ? 8.727 4.004 -15.734 1.00 87.12 88 THR A C 1
ATOM 653 O O . THR A 1 88 ? 8.635 3.293 -14.736 1.00 87.12 88 THR A O 1
ATOM 656 N N . CYS A 1 89 ? 9.503 3.699 -16.769 1.00 86.25 89 CYS A N 1
ATOM 657 C CA . CYS A 1 89 ? 10.451 2.594 -16.779 1.00 86.25 89 CYS A CA 1
ATOM 658 C C . CYS A 1 89 ? 11.466 2.738 -15.635 1.00 86.25 89 CYS A C 1
ATOM 660 O O . CYS A 1 89 ? 11.807 3.845 -15.218 1.00 86.25 89 CYS A O 1
ATOM 662 N N . SER A 1 90 ? 12.039 1.626 -15.175 1.00 81.44 90 SER A N 1
ATOM 663 C CA . SER A 1 90 ? 13.105 1.629 -14.164 1.00 81.44 90 SER A CA 1
ATOM 664 C C . SER A 1 90 ? 14.351 2.423 -14.580 1.00 81.44 90 SER A C 1
ATOM 666 O O . SER A 1 90 ? 15.119 2.828 -13.714 1.00 81.44 90 SER A O 1
ATOM 668 N N . CYS A 1 91 ? 14.552 2.676 -15.880 1.00 85.19 91 CYS A N 1
ATOM 669 C CA . CYS A 1 91 ? 15.625 3.544 -16.374 1.00 85.19 91 CYS A CA 1
ATOM 670 C C . CYS A 1 91 ? 15.297 5.049 -16.306 1.00 85.19 91 CYS A C 1
ATOM 672 O O . CYS A 1 91 ? 16.158 5.865 -16.617 1.00 85.19 91 CYS A O 1
ATOM 674 N N . GLY A 1 92 ? 14.068 5.425 -15.936 1.00 83.31 92 GLY A N 1
ATOM 675 C CA . GLY A 1 92 ? 13.602 6.813 -15.849 1.00 83.31 92 GLY A CA 1
ATOM 676 C C . GLY A 1 92 ? 12.874 7.341 -17.091 1.00 83.31 92 GLY A C 1
ATOM 677 O O . GLY A 1 92 ? 12.349 8.450 -17.050 1.00 83.31 92 GLY A O 1
ATOM 678 N N . ALA A 1 93 ? 12.802 6.570 -18.180 1.00 86.81 93 ALA A N 1
ATOM 679 C CA . ALA A 1 93 ? 12.043 6.956 -19.371 1.00 86.81 93 ALA A CA 1
ATOM 680 C C . ALA A 1 93 ? 10.533 6.746 -19.177 1.00 86.81 93 ALA A C 1
ATOM 682 O O . ALA A 1 93 ? 10.117 5.824 -18.475 1.00 86.81 93 ALA A O 1
ATOM 683 N N . SER A 1 94 ? 9.715 7.578 -19.823 1.00 86.38 94 SER A N 1
ATOM 684 C CA . SER A 1 94 ? 8.264 7.364 -19.891 1.00 86.38 94 SER A CA 1
ATOM 685 C C . SER A 1 94 ? 7.947 6.373 -21.007 1.00 86.38 94 SER A C 1
ATOM 687 O O . SER A 1 94 ? 8.485 6.499 -22.105 1.00 86.38 94 SER A O 1
ATOM 689 N N . VAL A 1 95 ? 7.110 5.386 -20.711 1.00 87.56 95 VAL A N 1
ATOM 690 C CA . VAL A 1 95 ? 6.688 4.317 -21.621 1.00 87.56 95 VAL A CA 1
ATOM 691 C C . VAL A 1 95 ? 5.170 4.329 -21.690 1.00 87.56 95 VAL A C 1
ATOM 693 O O . VAL A 1 95 ? 4.501 4.599 -20.689 1.00 87.56 95 VAL A O 1
ATOM 696 N N . ASP A 1 96 ? 4.635 4.078 -22.876 1.00 85.75 96 ASP A N 1
ATOM 697 C CA . ASP A 1 96 ? 3.199 4.007 -23.088 1.00 85.75 96 ASP A CA 1
ATOM 698 C C . ASP A 1 96 ? 2.650 2.640 -22.650 1.00 85.75 96 ASP A C 1
ATOM 700 O O . ASP A 1 96 ? 3.314 1.613 -22.791 1.00 85.75 96 ASP A O 1
ATOM 704 N N . GLY A 1 97 ? 1.455 2.613 -22.064 1.00 79.38 97 GLY A N 1
ATOM 705 C CA . GLY A 1 97 ? 0.822 1.368 -21.629 1.00 79.38 97 GLY A CA 1
ATOM 706 C C . GLY A 1 97 ? 0.342 0.487 -22.784 1.00 79.38 97 GLY A C 1
ATOM 707 O O . GLY A 1 97 ? 0.229 -0.725 -22.599 1.00 79.38 97 GLY A O 1
ATOM 708 N N . GLU A 1 98 ? 0.064 1.070 -23.955 1.00 80.94 98 GLU A N 1
ATOM 709 C CA . GLU A 1 98 ? -0.348 0.345 -25.160 1.00 80.94 98 GLU A CA 1
ATOM 710 C C . GLU A 1 98 ? 0.842 -0.322 -25.862 1.00 80.94 98 GLU A C 1
ATOM 712 O O . GLU A 1 98 ? 0.702 -1.439 -26.365 1.00 80.94 98 GLU A O 1
ATOM 717 N N . ASP A 1 99 ? 2.018 0.317 -25.836 1.00 83.44 99 ASP A N 1
ATOM 718 C CA . ASP A 1 99 ? 3.279 -0.231 -26.349 1.00 83.44 99 ASP A CA 1
ATOM 719 C C . ASP A 1 99 ? 4.306 -0.354 -25.207 1.00 83.44 99 ASP A C 1
ATOM 721 O O . ASP A 1 99 ? 5.110 0.553 -24.968 1.00 83.44 99 ASP A O 1
ATOM 725 N N . PRO A 1 100 ? 4.279 -1.467 -24.447 1.00 81.19 100 PRO A N 1
ATOM 726 C CA . PRO A 1 100 ? 5.025 -1.606 -23.201 1.00 81.19 100 PRO A CA 1
ATOM 727 C C . PRO A 1 100 ? 6.512 -1.931 -23.439 1.00 81.19 100 PRO A C 1
ATOM 729 O O . PRO A 1 100 ? 7.104 -2.758 -22.742 1.00 81.19 100 PRO A O 1
ATOM 732 N N . VAL A 1 101 ? 7.139 -1.287 -24.424 1.00 87.69 101 VAL A N 1
ATOM 733 C CA . VAL A 1 101 ? 8.559 -1.418 -24.751 1.00 87.69 101 VAL A CA 1
ATOM 734 C C . VAL A 1 101 ? 9.252 -0.082 -24.520 1.00 87.69 101 VAL A C 1
ATOM 736 O O . VAL A 1 101 ? 8.991 0.924 -25.175 1.00 87.69 101 VAL A O 1
ATOM 739 N N . CYS A 1 102 ? 10.194 -0.056 -23.581 1.00 88.56 102 CYS A N 1
ATOM 740 C CA . CYS A 1 102 ? 10.957 1.148 -23.303 1.00 88.56 102 CYS A CA 1
ATOM 741 C C . CYS A 1 102 ? 11.926 1.459 -24.448 1.00 88.56 102 CYS A C 1
ATOM 743 O O . CYS A 1 102 ? 12.917 0.753 -24.637 1.00 88.56 102 CYS A O 1
ATOM 745 N N . SER A 1 103 ? 11.725 2.580 -25.140 1.00 86.56 103 SER A N 1
ATOM 746 C CA . SER A 1 103 ? 12.617 3.017 -26.224 1.00 86.56 103 SER A CA 1
ATOM 747 C C . SER A 1 103 ? 14.018 3.433 -25.750 1.00 86.56 103 SER A C 1
ATOM 749 O O . SER A 1 103 ? 14.930 3.540 -26.563 1.00 86.56 103 SER A O 1
ATOM 751 N N . SER A 1 104 ? 14.206 3.686 -24.449 1.00 88.12 104 SER A N 1
ATOM 752 C CA . SER A 1 104 ? 15.487 4.152 -23.898 1.00 88.12 104 SER A CA 1
ATOM 753 C C . SER A 1 104 ? 16.409 3.018 -23.445 1.00 88.12 104 SER A C 1
ATOM 755 O O . SER A 1 104 ? 17.617 3.119 -23.640 1.00 88.12 104 SER A O 1
ATOM 757 N N . CYS A 1 105 ? 15.873 1.954 -22.840 1.00 90.12 105 CYS A N 1
ATOM 758 C CA . CYS A 1 105 ? 16.673 0.830 -22.334 1.00 90.12 105 CYS A CA 1
ATOM 759 C C . CYS A 1 105 ? 16.326 -0.522 -22.975 1.00 90.12 105 CYS A C 1
ATOM 761 O O . CYS A 1 105 ? 17.003 -1.508 -22.697 1.00 90.12 105 CYS A O 1
ATOM 763 N N . GLY A 1 106 ? 15.278 -0.589 -23.802 1.00 85.38 106 GLY A N 1
ATOM 764 C CA . GLY A 1 106 ? 14.812 -1.821 -24.440 1.00 85.38 106 GLY A CA 1
ATOM 765 C C . GLY A 1 106 ? 14.053 -2.774 -23.512 1.00 85.38 106 GLY A C 1
ATOM 766 O O . GLY A 1 106 ? 13.780 -3.905 -23.904 1.00 85.38 106 GLY A O 1
ATOM 767 N N . ALA A 1 107 ? 13.722 -2.360 -22.283 1.00 85.69 107 ALA A N 1
ATOM 768 C CA . ALA A 1 107 ? 12.941 -3.187 -21.368 1.00 85.69 107 ALA A CA 1
ATOM 769 C C . ALA A 1 107 ? 11.529 -3.424 -21.917 1.00 85.69 107 ALA A C 1
ATOM 771 O O . ALA A 1 107 ? 10.839 -2.471 -22.278 1.00 85.69 107 ALA A O 1
ATOM 772 N N . VAL A 1 108 ? 11.103 -4.685 -21.931 1.00 86.94 108 VAL A N 1
ATOM 773 C CA . VAL A 1 108 ? 9.749 -5.095 -22.314 1.00 86.94 108 VAL A CA 1
ATOM 774 C C . VAL A 1 108 ? 8.960 -5.388 -21.045 1.00 86.94 108 VAL A C 1
ATOM 776 O O . VAL A 1 108 ? 9.418 -6.144 -20.187 1.00 86.94 108 VAL A O 1
ATOM 779 N N . TYR A 1 109 ? 7.785 -4.784 -20.927 1.00 82.38 109 TYR A N 1
ATOM 780 C CA . TYR A 1 109 ? 6.879 -4.958 -19.803 1.00 82.38 109 TYR A CA 1
ATOM 781 C C . TYR A 1 109 ? 5.682 -5.806 -20.230 1.00 82.38 109 TYR A C 1
ATOM 783 O O . TYR A 1 109 ? 5.101 -5.612 -21.294 1.00 82.38 109 TYR A O 1
ATOM 791 N N . GLU A 1 110 ? 5.308 -6.767 -19.392 1.00 79.62 110 GLU A N 1
ATOM 792 C CA . GLU A 1 110 ? 4.108 -7.567 -19.616 1.00 79.62 110 GLU A CA 1
ATOM 793 C C . GLU A 1 110 ? 2.923 -6.922 -18.899 1.00 79.62 110 GLU A C 1
ATOM 795 O O . GLU A 1 110 ? 2.976 -6.650 -17.695 1.00 79.62 110 GLU A O 1
ATOM 800 N N . LEU A 1 111 ? 1.837 -6.683 -19.636 1.00 73.19 111 LEU A N 1
ATOM 801 C CA . LEU A 1 111 ? 0.626 -6.117 -19.064 1.00 73.19 111 LEU A CA 1
ATOM 802 C C . LEU A 1 111 ? -0.079 -7.175 -18.210 1.00 73.19 111 LEU A C 1
ATOM 804 O O . LEU A 1 111 ? -0.777 -8.058 -18.713 1.00 73.19 111 LEU A O 1
ATOM 808 N N . THR A 1 112 ? 0.069 -7.078 -16.893 1.00 67.94 112 THR A N 1
ATOM 809 C CA . THR A 1 112 ? -0.691 -7.929 -15.981 1.00 67.94 112 THR A CA 1
ATOM 810 C C . THR A 1 112 ? -2.112 -7.380 -15.894 1.00 67.94 112 THR A C 1
ATOM 812 O O . THR A 1 112 ? -2.330 -6.290 -15.363 1.00 67.94 112 THR A O 1
ATOM 815 N N . ARG A 1 113 ? -3.097 -8.106 -16.435 1.00 59.41 113 ARG A N 1
ATOM 816 C CA . ARG A 1 113 ? -4.507 -7.721 -16.303 1.00 59.41 113 ARG A CA 1
ATOM 817 C C . ARG A 1 113 ? -4.896 -7.770 -14.831 1.00 59.41 113 ARG A C 1
ATOM 819 O O . ARG A 1 113 ? -5.011 -8.844 -14.250 1.00 59.41 113 ARG A O 1
ATOM 826 N N . PHE A 1 114 ? -5.084 -6.597 -14.241 1.00 52.22 114 PHE A N 1
ATOM 827 C CA . PHE A 1 114 ? -5.728 -6.466 -12.948 1.00 52.22 114 PHE A CA 1
ATOM 828 C C . PHE A 1 114 ? -7.181 -6.098 -13.169 1.00 52.22 114 PHE A C 1
ATOM 830 O O . PHE A 1 114 ? -7.504 -4.950 -13.467 1.00 52.22 114 PHE A O 1
ATOM 837 N N . ASP A 1 115 ? -8.056 -7.087 -13.001 1.00 47.69 115 ASP A N 1
ATOM 838 C CA . ASP A 1 115 ? -9.486 -6.889 -12.811 1.00 47.69 115 ASP A CA 1
ATOM 839 C C . ASP A 1 115 ? -9.711 -6.122 -11.499 1.00 47.69 115 ASP A C 1
ATOM 841 O O . ASP A 1 115 ?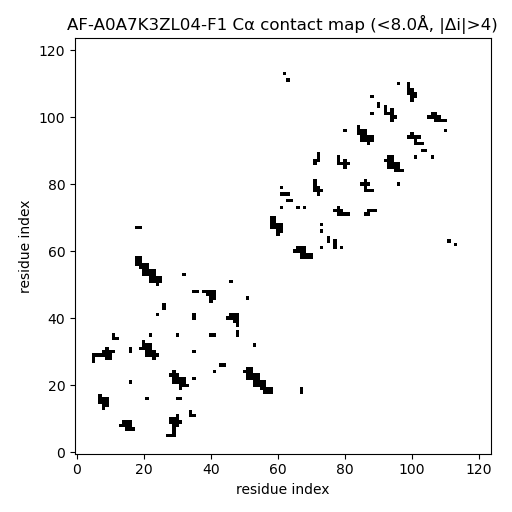 -10.059 -6.677 -10.454 1.00 47.69 115 ASP A O 1
ATOM 845 N N . ALA A 1 116 ? -9.496 -4.807 -11.536 1.00 47.62 116 ALA A N 1
ATOM 846 C CA . ALA A 1 116 ? -10.080 -3.895 -10.572 1.00 47.62 116 ALA A CA 1
ATOM 847 C C . ALA A 1 116 ? -11.599 -3.978 -10.773 1.00 47.62 116 ALA A C 1
ATOM 849 O O . ALA A 1 116 ? -12.151 -3.353 -11.674 1.00 47.62 116 ALA A O 1
ATOM 850 N N . GLY A 1 117 ? -12.254 -4.854 -10.007 1.00 45.84 117 GLY A N 1
ATOM 851 C CA . GLY A 1 117 ? -13.662 -5.196 -10.179 1.00 45.84 117 GLY A CA 1
ATOM 852 C C . GLY A 1 117 ? -14.552 -3.974 -10.412 1.00 45.84 117 GLY A C 1
ATOM 853 O O . GLY A 1 117 ? -14.673 -3.109 -9.546 1.00 45.84 117 GLY A O 1
ATOM 854 N N . GLY A 1 118 ? -15.202 -3.932 -11.579 1.00 42.31 118 GLY A N 1
ATOM 855 C CA . GLY A 1 118 ? -16.132 -2.861 -11.921 1.00 42.31 118 GLY A CA 1
ATOM 856 C C . GLY A 1 118 ? -16.642 -2.883 -13.361 1.00 42.31 118 GLY A C 1
ATOM 857 O O . GLY A 1 118 ? -16.402 -1.939 -14.101 1.00 42.31 118 GLY A O 1
ATOM 858 N N . GLY A 1 119 ? -17.391 -3.920 -13.758 1.00 38.00 119 GLY A N 1
ATOM 859 C CA . GLY A 1 119 ? -18.226 -3.837 -14.964 1.00 38.00 119 GLY A CA 1
ATOM 860 C C . GLY A 1 119 ? -18.602 -5.172 -15.599 1.00 38.00 119 GLY A C 1
ATOM 861 O O . GLY A 1 119 ? -18.059 -5.533 -16.637 1.00 38.00 119 GLY A O 1
ATOM 862 N N . LYS A 1 120 ? -19.597 -5.881 -15.044 1.00 41.75 120 LYS A N 1
ATOM 863 C CA . LYS A 1 120 ? -20.329 -6.899 -15.817 1.00 41.75 120 LYS A CA 1
ATOM 864 C C . LYS A 1 120 ? -21.019 -6.203 -16.994 1.00 41.75 120 LYS A C 1
ATOM 866 O O . LYS A 1 120 ? -22.081 -5.609 -16.813 1.00 41.75 120 LYS A O 1
ATOM 871 N N . ARG A 1 121 ? -20.453 -6.300 -18.198 1.00 49.47 121 ARG A N 1
ATOM 872 C CA . ARG A 1 121 ? -21.222 -6.105 -19.429 1.00 49.47 121 ARG A CA 1
ATOM 873 C C . ARG A 1 121 ? -22.170 -7.298 -19.536 1.00 49.47 121 ARG A C 1
ATOM 875 O O . ARG A 1 121 ? -21.725 -8.423 -19.723 1.00 49.47 121 ARG A O 1
ATOM 882 N N . LYS A 1 122 ? -23.466 -7.073 -19.311 1.00 51.22 122 LYS A N 1
ATOM 883 C CA . LYS A 1 122 ? -24.491 -8.036 -19.716 1.00 51.22 122 LYS A CA 1
ATOM 884 C C . LYS A 1 122 ? -24.642 -7.891 -21.226 1.00 51.22 122 LYS A C 1
ATOM 886 O O . LYS A 1 122 ? -25.136 -6.865 -21.687 1.00 51.22 122 LYS A O 1
ATOM 891 N N . GLU A 1 123 ? -24.155 -8.882 -21.957 1.00 52.31 123 GLU A N 1
ATOM 892 C CA . GLU A 1 123 ? -24.506 -9.108 -23.357 1.00 52.31 123 GLU A CA 1
ATOM 893 C C . GLU A 1 123 ? -26.029 -9.254 -23.470 1.00 52.31 123 GLU A C 1
ATOM 895 O O . GLU A 1 123 ? -26.680 -9.813 -22.580 1.00 52.31 123 GLU A O 1
ATOM 900 N N . ARG A 1 124 ? -26.594 -8.672 -24.525 1.00 58.25 124 ARG A N 1
ATOM 901 C CA . ARG A 1 124 ? -28.021 -8.671 -24.827 1.00 58.25 124 ARG A CA 1
ATOM 902 C C . ARG A 1 124 ? -28.220 -9.166 -26.245 1.00 58.25 124 ARG A C 1
ATOM 904 O O . ARG A 1 124 ? -27.348 -8.840 -27.079 1.00 58.25 124 ARG A O 1
#

Foldseek 3Di:
DDPLCLPQAAPQPRHGNDLAKWWADPVSGIHHPVRLVVVQADPPPRHGSVRTDIDHRPFDQQPVPRHTDDAAADPVGHGHADPVQWTAHPVRDIDHNVQQAGPPPRDHDDDDDDCPDDDDPDDD

Secondary structure (DSSP, 8-state):
-------SB-TTT--B--SS-EEEPTTS-EEEHHHHHHH-B-TTT--BGGGSEEEPPSSPBPTTT--B-SSSB-TTS-BPPPTTSEEE-TTS-EEESSS-B-TTT--B--------S-------